Protein AF-A0A2G3AMR3-F1 (afdb_monomer)

Secondary structure (DSSP, 8-state):
-HHHHHHSPP-EEEE----TT-PPP-TTSS----EEEEBS---HHHHTT-HHHHHHHHHTT--HHHHHHHPBPHHHHHHHHHHTTSSS-TT--EEESSTHHHHHHHHHHHHTSPPPSSHHHHHHHHHHHH-S-EEEHHHHHTT-TTTTTTSTTT--

Mean predicted aligned error: 7.95 Å

Nearest PDB structures (foldseek):
  4gmj-assembly2_D  TM=9.313E-01  e=1.901E-11  Homo sapiens
  4gmj-assembly3_F  TM=9.344E-01  e=6.247E-11  Homo sapiens
  4b8c-assembly2_E  TM=9.037E-01  e=4.248E-10  Saccharomyces cerevisiae S288C
  3g10-assembly1_A  TM=8.639E-01  e=1.307E-09  Schizosaccharomyces pombe
  4b8a-assembly1_B  TM=8.667E-01  e=4.902E-09  Saccharomyces cerevisiae S288C

Structure (mmCIF, N/CA/C/O backbone):
data_AF-A0A2G3AMR3-F1
#
_entry.id   AF-A0A2G3AMR3-F1
#
loop_
_atom_site.group_PDB
_atom_site.id
_atom_site.type_symbol
_atom_site.label_atom_id
_atom_site.label_alt_id
_atom_site.label_comp_id
_atom_site.label_asym_id
_atom_site.label_entity_id
_atom_site.label_seq_id
_atom_site.pdbx_PDB_ins_code
_atom_site.Cartn_x
_atom_site.Cartn_y
_atom_site.Cartn_z
_atom_site.occupancy
_atom_site.B_iso_or_equiv
_atom_site.auth_seq_id
_atom_site.auth_comp_id
_atom_site.auth_asym_id
_atom_site.auth_atom_id
_atom_site.pdbx_PDB_model_num
ATOM 1 N N . MET A 1 1 ? 9.803 9.524 -8.839 1.00 87.69 1 MET A N 1
ATOM 2 C CA . MET A 1 1 ? 8.881 8.429 -8.476 1.00 87.69 1 MET A CA 1
ATOM 3 C C . MET A 1 1 ? 8.908 7.280 -9.485 1.00 87.69 1 MET A C 1
ATOM 5 O O . MET A 1 1 ? 9.629 6.339 -9.204 1.00 87.69 1 MET A O 1
ATOM 9 N N . ARG A 1 2 ? 8.245 7.345 -10.660 1.00 93.62 2 ARG A N 1
ATOM 10 C CA . ARG A 1 2 ? 8.098 6.201 -11.604 1.00 93.62 2 ARG A CA 1
ATOM 11 C C . ARG A 1 2 ? 9.363 5.361 -11.831 1.00 93.62 2 ARG A C 1
ATOM 13 O O . ARG A 1 2 ? 9.343 4.162 -11.604 1.00 93.62 2 ARG A O 1
ATOM 20 N N . ARG A 1 3 ? 10.463 5.996 -12.261 1.00 91.69 3 ARG A N 1
ATOM 21 C CA . ARG A 1 3 ? 11.738 5.302 -12.534 1.00 91.69 3 ARG A CA 1
ATOM 22 C C . ARG A 1 3 ? 12.255 4.552 -11.305 1.00 91.69 3 ARG A C 1
ATOM 24 O O . ARG A 1 3 ? 12.619 3.394 -11.423 1.00 91.69 3 ARG A O 1
ATOM 31 N N . ASN A 1 4 ? 12.227 5.203 -10.144 1.00 89.31 4 ASN A N 1
ATOM 32 C CA . ASN A 1 4 ? 12.695 4.625 -8.887 1.00 89.31 4 ASN A CA 1
ATOM 33 C C . ASN A 1 4 ? 11.802 3.458 -8.463 1.00 89.31 4 ASN A C 1
ATOM 35 O O . ASN A 1 4 ? 12.321 2.388 -8.195 1.00 89.31 4 ASN A O 1
ATOM 39 N N . VAL A 1 5 ? 10.476 3.629 -8.488 1.00 91.88 5 VAL A N 1
ATOM 40 C CA . VAL A 1 5 ? 9.532 2.557 -8.134 1.00 91.88 5 VAL A CA 1
ATOM 41 C C . VAL A 1 5 ? 9.676 1.357 -9.066 1.00 91.88 5 VAL A C 1
ATOM 43 O O . VAL A 1 5 ? 9.585 0.224 -8.613 1.00 91.88 5 VAL A O 1
ATOM 46 N N . ASN A 1 6 ? 9.927 1.560 -10.361 1.00 92.38 6 ASN A N 1
ATOM 47 C CA . ASN A 1 6 ? 10.141 0.445 -11.286 1.00 92.38 6 ASN A CA 1
ATOM 48 C C . ASN A 1 6 ? 11.486 -0.260 -11.037 1.00 92.38 6 ASN A C 1
ATOM 50 O O . ASN A 1 6 ? 11.518 -1.490 -11.057 1.00 92.38 6 ASN A O 1
ATOM 54 N N . ALA A 1 7 ? 12.551 0.496 -10.751 1.00 87.00 7 ALA A N 1
ATOM 55 C CA . ALA A 1 7 ? 13.904 -0.029 -10.562 1.00 87.00 7 ALA A CA 1
ATOM 56 C C . ALA A 1 7 ? 14.131 -0.697 -9.197 1.00 87.00 7 ALA A C 1
ATOM 58 O O . ALA A 1 7 ? 14.857 -1.681 -9.113 1.00 87.00 7 ALA A O 1
ATOM 59 N N . ILE A 1 8 ? 13.517 -0.168 -8.141 1.00 84.19 8 ILE A N 1
ATOM 60 C CA . ILE A 1 8 ? 13.744 -0.583 -6.756 1.00 84.19 8 ILE A CA 1
ATOM 61 C C . ILE A 1 8 ? 12.596 -1.500 -6.304 1.00 84.19 8 ILE A C 1
ATOM 63 O O . ILE A 1 8 ? 11.472 -1.432 -6.822 1.00 84.19 8 ILE A O 1
ATOM 67 N N . LYS A 1 9 ? 12.896 -2.430 -5.398 1.00 83.81 9 LYS A N 1
ATOM 68 C CA . LYS A 1 9 ? 11.925 -3.344 -4.783 1.00 83.81 9 LYS A CA 1
ATOM 69 C C . LYS A 1 9 ? 11.450 -2.765 -3.449 1.00 83.81 9 LYS A C 1
ATOM 71 O O . LYS A 1 9 ? 12.131 -1.931 -2.868 1.00 83.81 9 LYS A O 1
ATOM 76 N N . LEU A 1 10 ? 10.242 -3.135 -3.034 1.00 86.25 10 LEU A N 1
ATOM 77 C CA . LEU A 1 10 ? 9.701 -2.718 -1.744 1.00 86.25 10 LEU A CA 1
ATOM 78 C C . LEU A 1 10 ? 10.226 -3.673 -0.673 1.00 86.25 10 LEU A C 1
ATOM 80 O O . LEU A 1 10 ? 10.051 -4.878 -0.820 1.00 86.25 10 LEU A O 1
ATOM 84 N N . ASP A 1 11 ? 10.824 -3.135 0.384 1.00 83.00 11 ASP A N 1
ATOM 85 C CA . ASP A 1 11 ? 11.438 -3.950 1.440 1.00 83.00 11 ASP A CA 1
ATOM 86 C C . ASP A 1 11 ? 10.424 -4.270 2.540 1.00 83.00 11 ASP A C 1
ATOM 88 O O . ASP A 1 11 ? 10.267 -5.418 2.956 1.00 83.00 11 ASP A O 1
ATOM 92 N N . GLN A 1 12 ? 9.696 -3.243 2.982 1.00 87.88 12 GLN A N 1
ATOM 93 C CA . GLN A 1 12 ? 8.715 -3.336 4.052 1.00 87.88 12 GLN A CA 1
ATOM 94 C C . GLN A 1 12 ? 7.456 -2.527 3.741 1.00 87.88 12 GLN A C 1
ATOM 96 O O . GLN A 1 12 ? 7.504 -1.515 3.040 1.00 87.88 12 GLN A O 1
ATOM 101 N N . LEU A 1 13 ? 6.332 -2.958 4.308 1.00 92.44 13 LEU A N 1
ATOM 102 C CA . LEU A 1 13 ? 5.064 -2.235 4.293 1.00 92.44 13 LEU A CA 1
ATOM 103 C C . LEU A 1 13 ? 4.403 -2.314 5.668 1.00 92.44 13 LEU A C 1
ATOM 105 O O . LEU A 1 13 ? 4.080 -3.401 6.140 1.00 92.44 13 LEU A O 1
ATOM 109 N N . GLY A 1 14 ? 4.146 -1.160 6.279 1.00 94.88 14 GLY A N 1
ATOM 110 C CA . GLY A 1 14 ? 3.318 -1.054 7.477 1.00 94.88 14 GLY A CA 1
ATOM 111 C C . GLY A 1 14 ? 1.842 -0.876 7.122 1.00 94.88 14 GLY A C 1
ATOM 112 O O . GLY A 1 14 ? 1.510 -0.042 6.281 1.00 94.88 14 GLY A O 1
ATOM 113 N N . ILE A 1 15 ? 0.954 -1.626 7.775 1.00 95.62 15 ILE A N 1
ATOM 114 C CA . ILE A 1 15 ? -0.498 -1.428 7.710 1.00 95.62 15 ILE A CA 1
ATOM 115 C C . ILE A 1 15 ? -1.048 -1.370 9.131 1.00 95.62 15 ILE A C 1
ATOM 117 O O . ILE A 1 15 ? -0.899 -2.309 9.912 1.00 95.62 15 ILE A O 1
ATOM 121 N N . MET A 1 16 ? -1.746 -0.279 9.427 1.00 95.94 16 MET A N 1
ATOM 122 C CA . MET A 1 16 ? -2.524 -0.100 10.644 1.00 95.94 16 MET A CA 1
ATOM 123 C C . MET A 1 16 ? -4.001 -0.023 10.267 1.00 95.94 16 MET A C 1
ATOM 125 O O . MET A 1 16 ? -4.371 0.719 9.358 1.00 95.94 16 MET A O 1
ATOM 129 N N . LEU A 1 17 ? -4.834 -0.799 10.957 1.00 95.94 17 LEU A N 1
ATOM 130 C CA . LEU A 1 17 ? -6.284 -0.776 10.789 1.00 95.94 17 LEU A CA 1
ATOM 131 C C . LEU A 1 17 ? -6.907 -0.121 12.016 1.00 95.94 17 LEU A C 1
ATOM 133 O O . LEU A 1 17 ? -6.497 -0.418 13.134 1.00 95.94 17 LEU A O 1
ATOM 137 N N . THR A 1 18 ? -7.903 0.733 11.811 1.00 95.75 18 THR A N 1
ATOM 138 C CA . THR A 1 18 ? -8.689 1.322 12.897 1.00 95.75 18 THR A CA 1
ATOM 139 C C . THR A 1 18 ? -10.160 1.382 12.519 1.00 95.75 18 THR A C 1
ATOM 141 O O . THR A 1 18 ? -10.509 1.400 11.336 1.00 95.75 18 THR A O 1
ATOM 144 N N . ASP A 1 19 ? -11.029 1.483 13.520 1.00 94.56 19 ASP A N 1
ATOM 145 C CA . ASP A 1 19 ? -12.379 1.997 13.295 1.00 94.56 19 ASP A CA 1
ATOM 146 C C . ASP A 1 19 ? -12.366 3.526 13.057 1.00 94.56 19 ASP A C 1
ATOM 148 O O . ASP A 1 19 ? -11.320 4.184 13.078 1.00 94.56 19 ASP A O 1
ATOM 152 N N . ALA A 1 20 ? -13.547 4.111 12.836 1.00 93.31 20 ALA A N 1
ATOM 153 C CA . ALA A 1 20 ? -13.697 5.551 12.609 1.00 93.31 20 ALA A CA 1
ATOM 154 C C . ALA A 1 20 ? -13.361 6.424 13.837 1.00 93.31 20 ALA A C 1
ATOM 156 O O . ALA A 1 20 ? -13.195 7.634 13.691 1.00 93.31 20 ALA A O 1
ATOM 157 N N . SER A 1 21 ? -13.273 5.832 15.031 1.00 94.44 21 SER A N 1
ATOM 158 C CA . SER A 1 21 ? -12.882 6.517 16.270 1.00 94.44 21 SER A CA 1
ATOM 159 C C . SER A 1 21 ? -11.379 6.398 16.551 1.00 94.44 21 SER A C 1
ATOM 161 O O . SER A 1 21 ? -10.900 6.972 17.526 1.00 94.44 21 SER A O 1
ATOM 163 N N . GLY A 1 22 ? -10.633 5.674 15.708 1.00 92.88 22 GLY A N 1
ATOM 164 C CA . GLY A 1 22 ? -9.203 5.429 15.883 1.00 92.88 22 GLY A CA 1
ATOM 165 C C . GLY A 1 22 ? -8.880 4.242 16.794 1.00 92.88 22 GLY A C 1
ATOM 166 O O . GLY A 1 22 ? -7.722 4.085 17.180 1.00 92.88 22 GLY A O 1
ATOM 167 N N . ASN A 1 23 ? -9.860 3.401 17.139 1.00 94.06 23 ASN A N 1
ATOM 168 C CA . ASN A 1 23 ? -9.596 2.204 17.934 1.00 94.06 23 ASN A CA 1
ATOM 169 C C . ASN A 1 23 ? -8.922 1.139 17.064 1.00 94.06 23 ASN A C 1
ATOM 171 O O . ASN A 1 23 ? -9.396 0.833 15.967 1.00 94.06 23 ASN A O 1
ATOM 175 N N . LEU A 1 24 ? -7.823 0.574 17.564 1.00 95.31 24 LEU A N 1
ATOM 176 C CA . LEU A 1 24 ? -7.101 -0.522 16.921 1.00 95.31 24 LEU A CA 1
ATOM 177 C C . LEU A 1 24 ? -7.817 -1.861 17.153 1.00 95.31 24 LEU A C 1
ATOM 179 O O . LEU A 1 24 ? -8.454 -2.032 18.194 1.00 95.31 24 LEU A O 1
ATOM 183 N N . PRO A 1 25 ? -7.669 -2.840 16.243 1.00 93.56 25 PRO A N 1
ATOM 184 C CA . PRO A 1 25 ? -8.178 -4.185 16.465 1.00 93.56 25 PRO A CA 1
ATOM 185 C C . PRO A 1 25 ? -7.493 -4.806 17.683 1.00 93.56 25 PRO A C 1
ATOM 187 O O . PRO A 1 25 ? -6.263 -4.778 17.779 1.00 93.56 25 PRO A O 1
ATOM 190 N N . ASP A 1 26 ? -8.290 -5.377 18.583 1.00 91.31 26 ASP A N 1
ATOM 191 C CA . ASP A 1 26 ? -7.842 -6.051 19.806 1.00 91.31 26 ASP A CA 1
ATOM 192 C C . ASP A 1 26 ? -8.177 -7.554 19.841 1.00 91.31 26 ASP A C 1
ATOM 194 O O . ASP A 1 26 ? -7.622 -8.291 20.656 1.00 91.31 26 ASP A O 1
ATOM 198 N N . PHE A 1 27 ? -9.041 -8.018 18.929 1.00 88.88 27 PHE A N 1
ATOM 199 C CA . PHE A 1 27 ? -9.527 -9.400 18.830 1.00 88.88 27 PHE A CA 1
ATOM 200 C C . PHE A 1 27 ? -10.007 -9.958 20.182 1.00 88.88 27 PHE A C 1
ATOM 202 O O . PHE A 1 27 ? -9.679 -11.091 20.538 1.00 88.88 27 PHE A O 1
ATOM 209 N N . ASP A 1 28 ? -10.748 -9.138 20.939 1.00 88.31 28 ASP A N 1
ATOM 210 C CA . ASP A 1 28 ? -11.245 -9.439 22.293 1.00 88.31 28 ASP A CA 1
ATOM 211 C C . ASP A 1 28 ? -10.127 -9.699 23.331 1.00 88.31 28 ASP A C 1
ATOM 213 O O . ASP A 1 28 ? -10.335 -10.342 24.366 1.00 88.31 28 ASP A O 1
ATOM 217 N N . GLY A 1 29 ? -8.913 -9.217 23.051 1.00 88.31 29 GLY A N 1
ATOM 218 C CA . GLY A 1 29 ? -7.717 -9.396 23.866 1.00 88.31 29 GLY A CA 1
ATOM 219 C C . GLY A 1 29 ? -7.252 -8.134 24.598 1.00 88.31 29 GLY A C 1
ATOM 220 O O . GLY A 1 29 ? -7.898 -7.094 24.615 1.00 88.31 29 GLY A O 1
ATOM 221 N N . LEU A 1 30 ? -6.077 -8.236 25.226 1.00 88.69 30 LEU A N 1
ATOM 222 C CA . LEU A 1 30 ? -5.421 -7.127 25.943 1.00 88.69 30 LEU A CA 1
ATOM 223 C C . LEU A 1 30 ? -4.473 -6.303 25.060 1.00 88.69 30 LEU A C 1
ATOM 225 O O . LEU A 1 30 ? -3.872 -5.340 25.534 1.00 88.69 30 LEU A O 1
ATOM 229 N N . TYR A 1 31 ? -4.278 -6.720 23.812 1.00 91.31 31 TYR A N 1
ATOM 230 C CA . TYR A 1 31 ? -3.280 -6.157 22.914 1.00 91.31 31 TYR A CA 1
ATOM 231 C C . TYR A 1 31 ? -3.952 -5.610 21.672 1.00 91.31 31 TYR A C 1
ATOM 233 O O . TYR A 1 31 ? -4.873 -6.223 21.152 1.00 91.31 31 TYR A O 1
ATOM 241 N N . SER A 1 32 ? -3.436 -4.492 21.179 1.00 92.62 32 SER A N 1
ATOM 242 C CA . SER A 1 32 ? -3.813 -3.933 19.890 1.00 92.62 32 SER A CA 1
ATOM 243 C C . SER A 1 32 ? -2.791 -4.301 18.825 1.00 92.62 32 SER A C 1
ATOM 245 O O . SER A 1 32 ? -1.599 -4.426 19.122 1.00 92.62 32 SER A O 1
ATOM 247 N N . PHE A 1 33 ? -3.245 -4.440 17.582 1.00 92.00 33 PHE A N 1
ATOM 248 C CA . PHE A 1 33 ? -2.403 -4.947 16.502 1.00 92.00 33 PHE A CA 1
ATOM 249 C C . PHE A 1 33 ? -2.170 -3.923 15.391 1.00 92.00 33 PHE A C 1
ATOM 251 O O . PHE A 1 33 ? -3.066 -3.201 14.960 1.00 92.00 33 PHE A O 1
ATOM 258 N N . THR A 1 34 ? -0.931 -3.917 14.910 1.00 95.00 34 THR A N 1
ATOM 259 C CA . THR A 1 34 ? -0.497 -3.300 13.658 1.00 95.00 34 THR A CA 1
ATOM 260 C C . THR A 1 34 ? 0.386 -4.309 12.935 1.00 95.00 34 THR A C 1
ATOM 262 O O . THR A 1 34 ? 1.002 -5.166 13.579 1.00 95.00 34 THR A O 1
ATOM 265 N N . TRP A 1 35 ? 0.445 -4.233 11.612 1.00 94.69 35 TRP A N 1
ATOM 266 C CA . TRP A 1 35 ? 1.160 -5.206 10.794 1.00 94.69 35 TRP A CA 1
ATOM 267 C C . TRP A 1 35 ? 2.326 -4.558 10.071 1.00 94.69 35 TRP A C 1
ATOM 269 O O . TRP A 1 35 ? 2.204 -3.467 9.521 1.00 94.69 35 TRP A O 1
ATOM 279 N N . GLU A 1 36 ? 3.442 -5.275 10.030 1.00 93.44 36 GLU A N 1
ATOM 280 C CA . GLU A 1 36 ? 4.586 -4.957 9.188 1.00 93.44 36 GLU A CA 1
ATOM 281 C C . GLU A 1 36 ? 4.897 -6.171 8.311 1.00 93.44 36 GLU A C 1
ATOM 283 O O . GLU A 1 36 ? 5.251 -7.251 8.790 1.00 93.44 36 GLU A O 1
ATOM 288 N N . PHE A 1 37 ? 4.739 -5.991 7.007 1.00 92.12 37 PHE A N 1
ATOM 289 C CA . PHE A 1 37 ? 5.054 -6.987 5.997 1.00 92.12 37 PHE A CA 1
ATOM 290 C C . PHE A 1 37 ? 6.489 -6.766 5.539 1.00 92.12 37 PHE A C 1
ATOM 292 O O . PHE A 1 37 ? 6.844 -5.663 5.142 1.00 92.12 37 PHE A O 1
ATOM 299 N N . ASN A 1 38 ? 7.306 -7.814 5.599 1.00 90.44 38 ASN A N 1
ATOM 300 C CA . ASN A 1 38 ? 8.713 -7.801 5.211 1.00 90.44 38 ASN A CA 1
ATOM 301 C C . ASN A 1 38 ? 8.876 -8.676 3.964 1.00 90.44 38 ASN A C 1
ATOM 303 O O . ASN A 1 38 ? 8.578 -9.867 4.045 1.00 90.44 38 ASN A O 1
ATOM 307 N N . PHE A 1 39 ? 9.328 -8.136 2.833 1.00 89.00 39 PHE A N 1
ATOM 308 C CA . PHE A 1 39 ? 9.372 -8.853 1.551 1.00 89.00 39 PHE A CA 1
ATOM 309 C C . PHE A 1 39 ? 10.760 -9.431 1.259 1.00 89.00 39 PHE A C 1
ATOM 311 O O . PHE A 1 39 ? 11.768 -8.758 1.465 1.00 89.00 39 PHE A O 1
ATOM 318 N N . TYR A 1 40 ? 10.829 -10.674 0.762 1.00 82.75 40 TYR A N 1
ATOM 319 C CA . TYR A 1 40 ? 12.121 -11.305 0.432 1.00 82.75 40 TYR A CA 1
ATOM 320 C C . TYR A 1 40 ? 12.596 -11.026 -0.996 1.00 82.75 40 TYR A C 1
ATOM 322 O O . TYR A 1 40 ? 13.750 -11.310 -1.300 1.00 82.75 40 TYR A O 1
ATOM 330 N N . ASP A 1 41 ? 11.755 -10.445 -1.863 1.00 73.00 41 ASP A N 1
ATOM 331 C CA . ASP A 1 41 ? 12.083 -10.118 -3.266 1.00 73.00 41 ASP A CA 1
ATOM 332 C C . ASP A 1 41 ? 13.183 -9.045 -3.424 1.00 73.00 41 ASP A C 1
ATOM 334 O O . ASP A 1 41 ? 13.411 -8.504 -4.513 1.00 73.00 41 ASP A O 1
ATOM 338 N N . TYR A 1 42 ? 13.849 -8.720 -2.320 1.00 65.06 42 TYR A N 1
ATOM 339 C CA . TYR A 1 42 ? 15.018 -7.879 -2.221 1.00 65.06 42 TYR A CA 1
ATOM 340 C C . TYR A 1 42 ? 16.257 -8.590 -2.772 1.00 65.06 42 TYR A C 1
ATOM 342 O O . TYR A 1 42 ? 16.670 -9.647 -2.295 1.00 65.06 42 TYR A O 1
ATOM 350 N N . ASP A 1 43 ? 16.900 -7.973 -3.761 1.00 58.56 43 ASP A N 1
ATOM 351 C CA . ASP A 1 43 ? 18.159 -8.470 -4.303 1.00 58.56 43 ASP A CA 1
ATOM 352 C C . ASP A 1 43 ? 19.342 -7.925 -3.484 1.00 58.56 43 ASP A C 1
ATOM 354 O O . ASP A 1 43 ? 19.813 -6.800 -3.686 1.00 58.56 43 ASP A O 1
ATOM 358 N N . VAL A 1 44 ? 19.841 -8.749 -2.557 1.00 53.12 44 VAL A N 1
ATOM 359 C CA . VAL A 1 44 ? 21.039 -8.460 -1.745 1.00 53.12 44 VAL A CA 1
ATOM 360 C C . VAL A 1 44 ? 22.264 -8.176 -2.627 1.00 53.12 44 VAL A C 1
ATOM 362 O O . VAL A 1 44 ? 23.140 -7.399 -2.241 1.00 53.12 44 VAL A O 1
ATOM 365 N N . VAL A 1 45 ? 22.331 -8.755 -3.833 1.00 51.28 45 VAL A N 1
ATOM 366 C CA . VAL A 1 45 ? 23.451 -8.552 -4.763 1.00 51.28 45 VAL A CA 1
ATOM 367 C C . VAL A 1 45 ? 23.395 -7.154 -5.384 1.00 51.28 45 VAL A C 1
ATOM 369 O O . VAL A 1 45 ? 24.439 -6.520 -5.539 1.00 51.28 45 VAL A O 1
ATOM 372 N N . TYR A 1 46 ? 22.199 -6.629 -5.663 1.00 52.97 46 TYR A N 1
ATOM 373 C CA . TYR A 1 46 ? 22.015 -5.278 -6.209 1.00 52.97 46 TYR A CA 1
ATOM 374 C C . TYR A 1 46 ? 22.338 -4.173 -5.186 1.00 52.97 46 TYR A C 1
ATOM 376 O O . TYR A 1 46 ? 22.884 -3.129 -5.545 1.00 52.97 46 TYR A O 1
ATOM 384 N N . TYR A 1 47 ? 22.060 -4.405 -3.900 1.00 52.31 47 TYR A N 1
ATOM 385 C CA . TYR A 1 47 ? 22.253 -3.409 -2.835 1.00 52.31 47 TYR A CA 1
ATOM 386 C C . TYR A 1 47 ? 23.599 -3.455 -2.109 1.00 52.31 47 TYR A C 1
ATOM 388 O O . TYR A 1 47 ? 23.916 -2.524 -1.364 1.00 52.31 47 TYR A O 1
ATOM 396 N N . ASN A 1 48 ? 24.457 -4.436 -2.405 1.00 49.12 48 ASN A N 1
ATOM 397 C CA . ASN A 1 48 ? 25.860 -4.437 -1.962 1.00 49.12 48 ASN A CA 1
ATOM 398 C C . ASN A 1 48 ? 26.635 -3.161 -2.386 1.00 49.12 48 ASN A C 1
ATOM 400 O O . ASN A 1 48 ? 27.762 -2.931 -1.948 1.00 49.12 48 ASN A O 1
ATOM 404 N N . HIS A 1 49 ? 26.030 -2.313 -3.226 1.00 49.81 49 HIS A N 1
ATOM 405 C CA . HIS A 1 49 ? 26.573 -1.058 -3.728 1.00 49.81 49 HIS A CA 1
ATOM 406 C C . HIS A 1 49 ? 26.264 0.195 -2.879 1.00 49.81 49 HIS A C 1
ATOM 408 O O . HIS A 1 49 ? 26.834 1.247 -3.168 1.00 49.81 49 HIS A O 1
ATOM 414 N N . THR A 1 50 ? 25.463 0.119 -1.805 1.00 54.16 50 THR A N 1
ATOM 415 C CA . THR A 1 50 ? 25.284 1.239 -0.852 1.00 54.16 50 THR A CA 1
ATOM 416 C C . THR A 1 50 ? 25.435 0.787 0.602 1.00 54.16 50 THR A C 1
ATOM 418 O O . THR A 1 50 ? 24.474 0.647 1.355 1.00 54.16 50 THR A O 1
ATOM 421 N N . LEU A 1 51 ? 26.688 0.604 1.029 1.00 54.69 51 LEU A N 1
ATOM 422 C CA . LEU A 1 51 ? 27.064 0.256 2.410 1.00 54.69 51 LEU A CA 1
ATOM 423 C C . LEU A 1 51 ? 26.436 1.178 3.479 1.00 54.69 51 LEU A C 1
ATOM 425 O O . LEU A 1 51 ? 26.165 0.728 4.589 1.00 54.69 51 LEU A O 1
ATOM 429 N N . SER A 1 52 ? 26.158 2.447 3.153 1.00 58.06 52 SER A N 1
ATOM 430 C CA . SER A 1 52 ? 25.548 3.415 4.077 1.00 58.06 52 SER A CA 1
ATOM 431 C C . SER A 1 52 ? 24.065 3.157 4.362 1.00 58.06 52 SER A C 1
ATOM 433 O O . SER A 1 52 ? 23.635 3.328 5.500 1.00 58.06 52 SER A O 1
ATOM 435 N N . SER A 1 53 ? 23.279 2.710 3.375 1.00 58.19 53 SER A N 1
ATOM 436 C CA . SER A 1 53 ? 21.866 2.369 3.595 1.00 58.19 53 SER A CA 1
ATOM 437 C C . SER A 1 53 ? 21.717 1.061 4.370 1.00 58.19 53 SER A C 1
ATOM 439 O O . SER A 1 53 ? 20.839 0.956 5.214 1.00 58.19 53 SER A O 1
ATOM 441 N N . ILE A 1 54 ? 22.607 0.086 4.147 1.00 63.25 54 ILE A N 1
ATOM 442 C CA . ILE A 1 54 ? 22.590 -1.196 4.874 1.00 63.25 54 ILE A CA 1
ATOM 443 C C . ILE A 1 54 ? 22.905 -0.986 6.362 1.00 63.25 54 ILE A C 1
ATOM 445 O O . ILE A 1 54 ? 22.231 -1.565 7.212 1.00 63.25 54 ILE A O 1
ATOM 449 N N . GLY A 1 55 ? 23.892 -0.135 6.676 1.00 63.88 55 GLY A N 1
ATOM 450 C CA . GLY A 1 55 ? 24.244 0.200 8.058 1.00 63.88 55 GLY A CA 1
ATOM 451 C C . GLY A 1 55 ? 23.082 0.840 8.818 1.00 63.88 55 GLY A C 1
ATOM 452 O O . GLY A 1 55 ? 22.707 0.349 9.879 1.00 63.88 55 GLY A O 1
ATOM 453 N N . LEU A 1 56 ? 22.449 1.859 8.224 1.00 64.56 56 LEU A N 1
ATOM 454 C CA . LEU A 1 56 ? 21.296 2.535 8.823 1.00 64.56 56 LEU A CA 1
ATOM 455 C C . LEU A 1 56 ? 20.128 1.567 9.063 1.00 64.56 56 LEU A C 1
ATOM 457 O O . LEU A 1 56 ? 19.542 1.565 10.138 1.00 64.56 56 LEU A O 1
ATOM 461 N N . LEU A 1 57 ? 19.798 0.718 8.088 1.00 66.25 57 LEU A N 1
ATOM 462 C CA . LEU A 1 57 ? 18.684 -0.226 8.210 1.00 66.25 57 LEU A CA 1
ATOM 463 C C . LEU A 1 57 ? 18.958 -1.284 9.292 1.00 66.25 57 LEU A C 1
ATOM 465 O O . LEU A 1 57 ? 18.080 -1.577 10.102 1.00 66.25 57 LEU A O 1
ATOM 469 N N . HIS A 1 58 ? 20.189 -1.797 9.376 1.00 65.75 58 HIS A N 1
ATOM 470 C CA . HIS A 1 58 ? 20.572 -2.731 10.436 1.00 65.75 58 HIS A CA 1
ATOM 471 C C . HIS A 1 58 ? 20.473 -2.094 11.834 1.00 65.75 58 HIS A C 1
ATOM 473 O O . HIS A 1 58 ? 19.996 -2.737 12.769 1.00 65.75 58 HIS A O 1
ATOM 479 N N . GLU A 1 59 ? 20.877 -0.828 11.986 1.00 68.44 59 GLU A N 1
ATOM 480 C CA . GLU A 1 59 ? 20.728 -0.076 13.244 1.00 68.44 59 GLU A CA 1
ATOM 481 C C . GLU A 1 59 ? 19.259 0.134 13.645 1.00 68.44 59 GLU A C 1
ATOM 483 O O . GLU A 1 59 ? 18.953 0.180 14.834 1.00 68.44 59 GLU A O 1
ATOM 488 N N . HIS A 1 60 ? 18.342 0.172 12.674 1.00 66.94 60 HIS A N 1
ATOM 489 C CA . HIS A 1 60 ? 16.897 0.283 12.900 1.00 66.94 60 HIS A CA 1
ATOM 490 C C . HIS A 1 60 ? 16.182 -1.079 13.013 1.00 66.94 60 HIS A C 1
ATOM 492 O O . HIS A 1 60 ? 14.956 -1.138 12.979 1.00 66.94 60 HIS A O 1
ATOM 498 N N . GLY A 1 61 ? 16.925 -2.180 13.186 1.00 66.75 61 GLY A N 1
ATOM 499 C CA . GLY A 1 61 ? 16.355 -3.498 13.499 1.00 66.75 61 GLY A CA 1
ATOM 500 C C . GLY A 1 61 ? 15.992 -4.370 12.291 1.00 66.75 61 GLY A C 1
ATOM 501 O O . GLY A 1 61 ? 15.417 -5.447 12.469 1.00 66.75 61 GLY A O 1
ATOM 502 N N . LEU A 1 62 ? 16.359 -3.970 11.068 1.00 68.62 62 LEU A N 1
ATOM 503 C CA . LEU A 1 62 ? 16.189 -4.808 9.878 1.00 68.62 62 LEU A CA 1
ATOM 504 C C . LEU A 1 62 ? 17.226 -5.937 9.849 1.00 68.62 62 LEU A C 1
ATOM 506 O O . LEU A 1 62 ? 18.395 -5.764 9.495 1.00 68.62 62 LEU A O 1
ATOM 510 N N . HIS A 1 63 ? 16.778 -7.144 10.188 1.00 73.00 63 HIS A N 1
ATOM 511 C CA . HIS A 1 63 ? 17.591 -8.354 10.103 1.00 73.00 63 HIS A CA 1
ATOM 512 C C . HIS A 1 63 ? 17.508 -8.976 8.703 1.00 73.00 63 HIS A C 1
ATOM 514 O O . HIS A 1 63 ? 16.750 -9.918 8.470 1.00 73.00 63 HIS A O 1
ATOM 520 N N . PHE A 1 64 ? 18.332 -8.487 7.772 1.00 69.88 64 PHE A N 1
ATOM 521 C CA . PHE A 1 64 ? 18.346 -8.914 6.363 1.00 69.88 64 PHE A CA 1
ATOM 522 C C . PHE A 1 64 ? 18.380 -10.431 6.152 1.00 69.88 64 PHE A C 1
ATOM 524 O O . PHE A 1 64 ? 17.643 -10.955 5.321 1.00 69.88 64 PHE A O 1
ATOM 531 N N . GLN A 1 65 ? 19.183 -11.160 6.933 1.00 71.12 65 GLN A N 1
ATOM 532 C CA . GLN A 1 65 ? 19.247 -12.625 6.846 1.00 71.12 65 GLN A CA 1
ATOM 533 C C . GLN A 1 65 ? 17.893 -13.279 7.149 1.00 71.12 65 GLN A C 1
ATOM 535 O O . GLN A 1 65 ? 17.507 -14.246 6.495 1.00 71.12 65 GLN A O 1
ATOM 540 N N . ARG A 1 66 ? 17.146 -12.731 8.114 1.00 76.50 66 ARG A N 1
ATOM 541 C CA . ARG A 1 66 ? 15.816 -13.224 8.478 1.00 76.50 66 ARG A CA 1
ATOM 542 C C . ARG A 1 66 ? 14.795 -12.926 7.386 1.00 76.50 66 ARG A C 1
ATOM 544 O O . ARG A 1 66 ? 13.955 -13.784 7.142 1.00 76.50 66 ARG A O 1
ATOM 551 N N . ILE A 1 67 ? 14.885 -11.765 6.737 1.00 77.50 67 ILE A N 1
ATOM 552 C CA . ILE A 1 67 ? 14.008 -11.375 5.621 1.00 77.50 67 ILE A CA 1
ATOM 553 C C . ILE A 1 67 ? 14.286 -12.230 4.389 1.00 77.50 67 ILE A C 1
ATOM 555 O O . ILE A 1 67 ? 13.355 -12.731 3.779 1.00 77.50 67 ILE A O 1
ATOM 559 N N . CYS A 1 68 ? 15.551 -12.488 4.062 1.00 75.38 68 CYS A N 1
ATOM 560 C CA . CYS A 1 68 ? 15.885 -13.374 2.947 1.00 75.38 68 CYS A CA 1
ATOM 561 C C . CYS A 1 68 ? 15.366 -14.802 3.177 1.00 75.38 68 CYS A C 1
ATOM 563 O O . CYS A 1 68 ? 14.974 -15.475 2.232 1.00 75.38 68 CYS A O 1
ATOM 565 N N . ALA A 1 69 ? 15.368 -15.271 4.430 1.00 79.12 69 ALA A N 1
ATOM 566 C CA . ALA A 1 69 ? 14.926 -16.621 4.772 1.00 79.12 69 ALA A CA 1
ATOM 567 C C . ALA A 1 69 ? 13.404 -16.755 4.973 1.00 79.12 69 ALA A C 1
ATOM 569 O O . ALA A 1 69 ? 12.858 -17.819 4.705 1.00 79.12 69 ALA A O 1
ATOM 570 N N . ASN A 1 70 ? 12.733 -15.718 5.488 1.00 83.56 70 ASN A N 1
ATOM 571 C CA . ASN A 1 70 ? 11.338 -15.790 5.954 1.00 83.56 70 ASN A CA 1
ATOM 572 C C . ASN A 1 70 ? 10.458 -14.640 5.451 1.00 83.56 70 ASN A C 1
ATOM 574 O O . ASN A 1 70 ? 9.350 -14.456 5.957 1.00 83.56 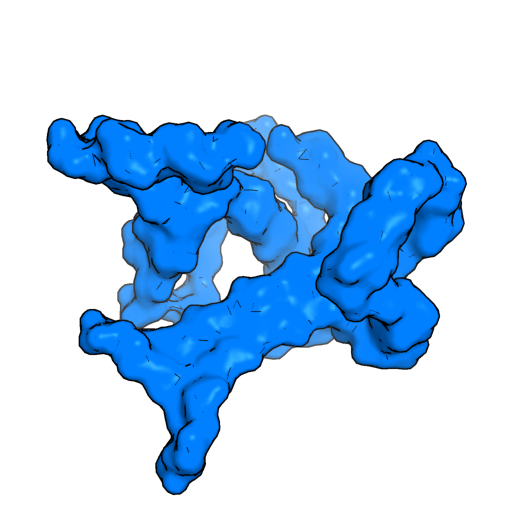70 ASN A O 1
ATOM 578 N N . GLY A 1 71 ? 10.966 -13.809 4.546 1.00 87.00 71 GLY A N 1
ATOM 579 C CA . GLY A 1 71 ? 10.201 -12.708 3.990 1.00 87.00 71 GLY A CA 1
ATOM 580 C C . GLY A 1 71 ? 9.037 -13.217 3.151 1.00 87.00 71 GLY A C 1
ATOM 581 O O . GLY A 1 71 ? 8.899 -14.405 2.857 1.00 87.00 71 GLY A O 1
ATOM 582 N N . ILE A 1 72 ? 8.186 -12.283 2.767 1.00 92.25 72 ILE A N 1
ATOM 583 C CA . ILE A 1 72 ? 6.943 -12.531 2.056 1.00 92.25 72 ILE A CA 1
ATOM 584 C C . ILE A 1 72 ? 7.188 -12.389 0.556 1.00 92.25 72 ILE A C 1
ATOM 586 O O . ILE A 1 72 ? 7.887 -11.473 0.119 1.00 92.25 72 ILE A O 1
ATOM 590 N N . ASP A 1 73 ? 6.606 -13.303 -0.216 1.00 91.25 73 ASP A N 1
ATOM 591 C CA . ASP A 1 73 ? 6.556 -13.201 -1.670 1.00 91.25 73 ASP A CA 1
ATOM 592 C C . ASP A 1 73 ? 5.606 -12.067 -2.057 1.00 91.25 73 ASP A C 1
ATOM 594 O O . ASP A 1 73 ? 4.438 -12.053 -1.654 1.00 91.25 73 ASP A O 1
ATOM 598 N N . THR A 1 74 ? 6.091 -11.105 -2.834 1.00 91.94 74 THR A N 1
ATOM 599 C CA . THR A 1 74 ? 5.306 -9.916 -3.180 1.00 91.94 74 THR A CA 1
ATOM 600 C C . THR A 1 74 ? 4.076 -10.270 -4.015 1.00 91.94 74 THR A C 1
ATOM 602 O O . THR A 1 74 ? 3.038 -9.616 -3.889 1.00 91.94 74 THR A O 1
ATOM 605 N N . PHE A 1 75 ? 4.160 -11.306 -4.854 1.00 91.50 75 PHE A N 1
ATOM 606 C CA . PHE A 1 75 ? 3.028 -11.755 -5.659 1.00 91.50 75 PHE A CA 1
ATOM 607 C C . PHE A 1 75 ? 1.965 -12.422 -4.779 1.00 91.50 75 PHE A C 1
ATOM 609 O O . PHE A 1 75 ? 0.792 -12.060 -4.862 1.00 91.50 75 PHE A O 1
ATOM 616 N N . HIS A 1 76 ? 2.369 -13.297 -3.857 1.00 94.38 76 HIS A N 1
ATOM 617 C CA . HIS A 1 76 ? 1.456 -13.896 -2.886 1.00 94.38 76 HIS A CA 1
ATOM 618 C C . HIS A 1 76 ? 0.783 -12.844 -1.992 1.00 94.38 76 HIS A C 1
ATOM 620 O O . HIS A 1 76 ? -0.424 -12.902 -1.747 1.00 94.38 76 HIS A O 1
ATOM 626 N N . PHE A 1 77 ? 1.537 -11.835 -1.546 1.00 95.62 77 PHE A N 1
ATOM 627 C CA . PHE A 1 77 ? 0.968 -10.700 -0.822 1.00 95.62 77 PHE A CA 1
ATOM 628 C C . PHE A 1 77 ? -0.087 -9.964 -1.656 1.00 95.62 77 PHE A C 1
ATOM 630 O O . PHE A 1 77 ? -1.157 -9.649 -1.136 1.00 95.62 77 PHE A O 1
ATOM 637 N N . ALA A 1 78 ? 0.180 -9.717 -2.944 1.00 95.88 78 ALA A N 1
ATOM 638 C CA . ALA A 1 78 ? -0.769 -9.054 -3.835 1.00 95.88 78 ALA A CA 1
ATOM 639 C C . ALA A 1 78 ? -2.087 -9.836 -3.958 1.00 95.88 78 ALA A C 1
ATOM 641 O O . ALA A 1 78 ? -3.160 -9.234 -3.892 1.00 95.88 78 ALA A O 1
ATOM 642 N N . GLU A 1 79 ? -2.023 -11.165 -4.084 1.00 96.00 79 GLU A N 1
ATOM 643 C CA . GLU A 1 79 ? -3.211 -12.029 -4.128 1.00 96.00 79 GLU A CA 1
ATOM 644 C C . GLU A 1 79 ? -4.045 -11.918 -2.844 1.00 96.00 79 GLU A C 1
ATOM 646 O O . GLU A 1 79 ? -5.260 -11.709 -2.904 1.00 96.00 79 GLU A O 1
ATOM 651 N N . LEU A 1 80 ? -3.396 -11.997 -1.678 1.00 97.44 80 LEU A N 1
ATOM 652 C CA . LEU A 1 80 ? -4.074 -11.863 -0.387 1.00 97.44 80 LEU A CA 1
ATOM 653 C C . LEU A 1 80 ? -4.653 -10.460 -0.187 1.00 97.44 80 LEU A C 1
ATOM 655 O O . LEU A 1 80 ? -5.781 -10.323 0.286 1.00 97.44 80 LEU A O 1
ATOM 659 N N . MET A 1 81 ? -3.929 -9.414 -0.590 1.00 96.19 81 MET A N 1
ATOM 660 C CA . MET A 1 81 ? -4.413 -8.037 -0.511 1.00 96.19 81 MET A CA 1
ATOM 661 C C . MET A 1 81 ? -5.656 -7.839 -1.387 1.00 96.19 81 MET A C 1
ATOM 663 O O . MET A 1 81 ? -6.632 -7.255 -0.917 1.00 96.19 81 MET A O 1
ATOM 667 N N . MET A 1 82 ? -5.676 -8.397 -2.601 1.00 95.44 82 MET A N 1
ATOM 668 C CA . MET A 1 82 ? -6.852 -8.389 -3.485 1.00 95.44 82 MET A CA 1
ATOM 669 C C . MET A 1 82 ? -8.060 -9.113 -2.879 1.00 95.44 82 MET A C 1
ATOM 671 O O . MET A 1 82 ? -9.191 -8.675 -3.080 1.00 95.44 82 MET A O 1
ATOM 675 N N . ALA A 1 83 ? -7.841 -10.183 -2.113 1.00 96.19 83 ALA A N 1
ATOM 676 C CA . ALA A 1 83 ? -8.908 -10.935 -1.448 1.00 96.19 83 ALA A CA 1
ATOM 677 C C . ALA A 1 83 ? -9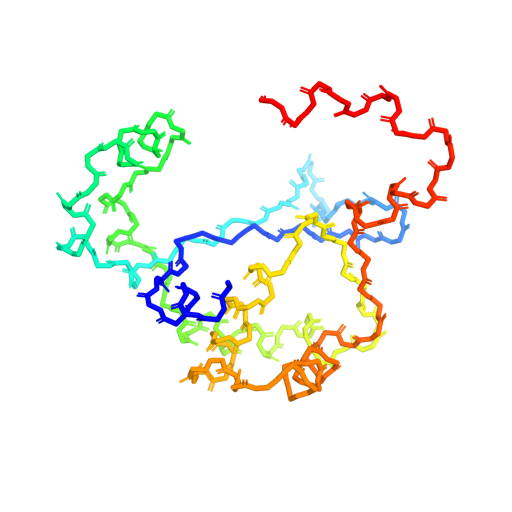.333 -10.355 -0.083 1.00 96.19 83 ALA A C 1
ATOM 679 O O . ALA A 1 83 ? -10.383 -10.725 0.438 1.00 96.19 83 ALA A O 1
ATOM 680 N N . SER A 1 84 ? -8.537 -9.457 0.504 1.00 95.56 84 SER A N 1
ATOM 681 C CA . SER A 1 84 ? -8.721 -8.976 1.883 1.00 95.56 84 SER A CA 1
ATOM 682 C C . SER A 1 84 ? -9.930 -8.059 2.095 1.00 95.56 84 SER A C 1
ATOM 684 O O . SER A 1 84 ? -10.350 -7.850 3.230 1.00 95.56 84 SER A O 1
ATOM 686 N N . GLY A 1 85 ? -10.456 -7.463 1.022 1.00 95.50 85 GLY A N 1
ATOM 687 C CA . GLY A 1 85 ? -11.456 -6.398 1.104 1.00 95.50 85 GLY A CA 1
ATOM 688 C C . GLY A 1 85 ? -10.897 -5.037 1.534 1.00 95.50 85 GLY A C 1
ATOM 689 O O . GLY A 1 85 ? -11.683 -4.106 1.699 1.00 95.50 85 GLY A O 1
ATOM 690 N N . LEU A 1 86 ? -9.574 -4.891 1.701 1.00 95.38 86 LEU A N 1
ATOM 691 C CA . LEU A 1 86 ? -8.948 -3.588 1.940 1.00 95.38 86 LEU A CA 1
ATOM 692 C C . LEU A 1 86 ? -9.026 -2.721 0.677 1.00 95.38 86 LEU A C 1
ATOM 694 O O . LEU A 1 86 ? -9.494 -1.587 0.726 1.00 95.38 86 LEU A O 1
ATOM 698 N N . ILE A 1 87 ? -8.628 -3.271 -0.469 1.00 96.12 87 ILE A N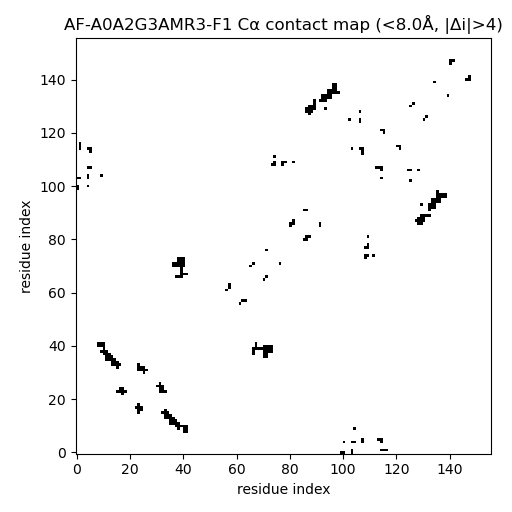 1
ATOM 699 C CA . ILE A 1 87 ? -8.649 -2.588 -1.769 1.00 96.12 87 ILE A CA 1
ATOM 700 C C . ILE A 1 87 ? -9.923 -2.896 -2.554 1.00 96.12 87 ILE A C 1
ATOM 702 O O . ILE A 1 87 ? -10.628 -3.864 -2.275 1.00 96.12 87 ILE A O 1
ATOM 706 N N . CYS A 1 88 ? -10.215 -2.058 -3.549 1.00 95.62 88 CYS A N 1
ATOM 707 C CA . CYS A 1 88 ? -11.435 -2.106 -4.357 1.00 95.62 88 CYS A CA 1
ATOM 708 C C . CYS A 1 88 ? -12.716 -2.048 -3.502 1.00 95.62 88 CYS A C 1
ATOM 710 O O . CYS A 1 88 ? -13.754 -2.585 -3.888 1.00 95.62 88 CYS A O 1
ATOM 712 N N . ASN A 1 89 ? -12.640 -1.398 -2.338 1.00 95.94 89 ASN A N 1
ATOM 713 C CA . ASN A 1 89 ? -13.719 -1.305 -1.367 1.00 95.94 89 ASN A CA 1
ATOM 714 C C . ASN A 1 89 ? -13.967 0.160 -0.984 1.00 95.94 89 ASN A C 1
ATOM 716 O O . ASN A 1 89 ? -13.122 0.806 -0.369 1.00 95.94 89 ASN A O 1
ATOM 720 N N . ASN A 1 90 ? -15.149 0.677 -1.327 1.00 93.62 90 ASN A N 1
ATOM 721 C CA . ASN A 1 90 ? -15.524 2.072 -1.076 1.00 93.62 90 ASN A CA 1
ATOM 722 C C . ASN A 1 90 ? -15.840 2.369 0.399 1.00 93.62 90 ASN A C 1
ATOM 724 O O . ASN A 1 90 ? -15.985 3.541 0.766 1.00 93.62 90 ASN A O 1
ATOM 728 N N . ASP A 1 91 ? -15.954 1.344 1.242 1.00 95.06 91 ASP A N 1
ATOM 729 C CA . ASP A 1 91 ? -16.173 1.507 2.680 1.00 95.06 91 ASP A CA 1
ATOM 730 C C . ASP A 1 91 ? -14.861 1.752 3.438 1.00 95.06 91 ASP A C 1
ATOM 732 O O . ASP A 1 91 ? -14.880 2.298 4.541 1.00 95.06 91 ASP A O 1
ATOM 736 N N . VAL A 1 92 ? -13.716 1.446 2.820 1.00 96.75 92 VAL A N 1
ATOM 737 C CA . VAL A 1 92 ? -12.385 1.674 3.392 1.00 96.75 92 VAL A CA 1
ATOM 738 C C . VAL A 1 92 ? -11.932 3.111 3.132 1.00 96.75 92 VAL A C 1
ATOM 740 O O . VAL A 1 92 ? -12.192 3.692 2.078 1.00 96.75 92 VAL A O 1
ATOM 743 N N . SER A 1 93 ? -11.252 3.694 4.118 1.00 97.12 93 SER A N 1
ATOM 744 C CA . SER A 1 93 ? -10.574 4.987 3.998 1.00 97.12 93 SER A CA 1
ATOM 745 C C . SER A 1 93 ? -9.089 4.806 4.277 1.00 97.12 93 SER A C 1
ATOM 747 O O . SER A 1 93 ? -8.717 4.079 5.195 1.00 97.12 93 SER A O 1
ATOM 749 N N . TYR A 1 94 ? -8.249 5.480 3.501 1.00 97.31 94 TYR A N 1
ATOM 750 C CA . TYR A 1 94 ? -6.798 5.396 3.602 1.00 97.31 94 TYR A CA 1
ATOM 751 C C . TYR A 1 94 ? -6.241 6.686 4.177 1.00 97.31 94 TYR A C 1
ATOM 753 O O . TYR A 1 94 ? -6.453 7.759 3.614 1.00 97.31 94 TYR A O 1
ATOM 761 N N . ILE A 1 95 ? -5.496 6.571 5.270 1.00 96.19 95 ILE A N 1
ATOM 762 C CA . ILE A 1 95 ? -4.746 7.674 5.866 1.00 96.19 95 ILE A CA 1
ATOM 763 C C . ILE A 1 95 ? -3.271 7.393 5.629 1.00 96.19 95 ILE A C 1
ATOM 765 O O . ILE A 1 95 ? -2.787 6.300 5.919 1.00 96.19 95 ILE A O 1
ATOM 769 N N . THR A 1 96 ? -2.562 8.367 5.075 1.00 95.56 96 THR A N 1
ATOM 770 C CA . THR A 1 96 ? -1.163 8.205 4.684 1.00 95.56 96 THR A CA 1
ATOM 771 C C . THR A 1 96 ? -0.353 9.469 4.962 1.00 95.56 96 THR A C 1
ATOM 773 O O . THR A 1 96 ? -0.906 10.527 5.268 1.00 95.56 96 THR A O 1
ATOM 776 N N . PHE A 1 97 ? 0.974 9.391 4.849 1.00 92.69 97 PHE A N 1
ATOM 777 C CA . PHE A 1 97 ? 1.852 10.547 5.014 1.00 92.69 97 PHE A CA 1
ATOM 778 C C . PHE A 1 97 ? 2.902 10.577 3.903 1.00 92.69 97 PHE A C 1
ATOM 780 O O . PHE A 1 97 ? 3.793 9.738 3.863 1.00 92.69 97 PHE A O 1
ATOM 787 N N . HIS A 1 98 ? 2.818 11.562 3.004 1.00 90.25 98 HIS A N 1
ATOM 788 C CA . HIS A 1 98 ? 3.729 11.694 1.859 1.00 90.25 98 HIS A CA 1
ATOM 789 C C . HIS A 1 98 ? 3.732 10.491 0.894 1.00 90.25 98 HIS A C 1
ATOM 791 O O . HIS A 1 98 ? 4.756 10.075 0.349 1.00 90.25 98 HIS A O 1
ATOM 797 N N . SER A 1 99 ? 2.538 9.996 0.607 1.00 90.88 99 SER A N 1
ATOM 798 C CA . SER A 1 99 ? 2.257 8.643 0.119 1.00 90.88 99 SER A CA 1
ATOM 799 C C . SER A 1 99 ? 2.495 8.352 -1.355 1.00 90.88 99 SER A C 1
ATOM 801 O O . SER A 1 99 ? 2.141 7.284 -1.858 1.00 90.88 99 SER A O 1
ATOM 803 N N . GLY A 1 100 ? 3.098 9.289 -2.088 1.00 92.62 100 GLY A N 1
ATOM 804 C CA . GLY A 1 100 ? 3.302 9.126 -3.525 1.00 92.62 100 GLY A CA 1
ATOM 805 C C . GLY A 1 100 ? 4.096 7.858 -3.860 1.00 92.62 100 GLY A C 1
ATOM 806 O O . GLY A 1 100 ? 3.744 7.138 -4.793 1.00 92.62 100 GLY A O 1
ATOM 807 N N . TYR A 1 101 ? 5.163 7.578 -3.108 1.00 93.69 101 TYR A N 1
ATOM 808 C CA . TYR A 1 101 ? 5.954 6.363 -3.309 1.00 93.69 101 TYR A CA 1
ATOM 809 C C . TYR A 1 101 ? 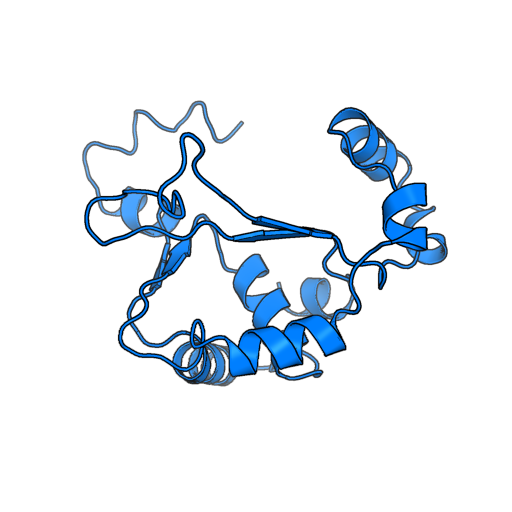5.222 5.109 -2.833 1.00 93.69 101 TYR A C 1
ATOM 811 O O . TYR A 1 101 ? 5.227 4.126 -3.570 1.00 93.69 101 TYR A O 1
ATOM 819 N N . ASP A 1 102 ? 4.553 5.167 -1.681 1.00 93.69 102 ASP A N 1
ATOM 820 C CA . ASP A 1 102 ? 3.832 4.034 -1.085 1.00 93.69 102 ASP A CA 1
ATOM 821 C C . ASP A 1 102 ? 2.797 3.472 -2.060 1.00 93.69 102 ASP A C 1
ATOM 823 O O . ASP A 1 102 ? 2.841 2.299 -2.438 1.00 93.69 102 ASP A O 1
ATOM 827 N N . PHE A 1 103 ? 1.932 4.341 -2.584 1.00 96.31 103 PHE A N 1
ATOM 828 C CA . PHE A 1 103 ? 0.945 3.947 -3.582 1.00 96.31 103 PHE A CA 1
ATOM 829 C C . PHE A 1 103 ? 1.570 3.534 -4.914 1.00 96.31 103 PHE A C 1
ATOM 831 O O . PHE A 1 103 ? 1.050 2.652 -5.598 1.00 96.31 103 PHE A O 1
ATOM 838 N N . GLY A 1 104 ? 2.700 4.138 -5.287 1.00 96.88 104 GLY A N 1
ATOM 839 C CA . GLY A 1 104 ? 3.475 3.701 -6.441 1.00 96.88 104 GLY A CA 1
ATOM 840 C C . GLY A 1 104 ? 3.898 2.237 -6.318 1.00 96.88 104 GLY A C 1
ATOM 841 O O . GLY A 1 104 ? 3.687 1.453 -7.246 1.00 96.88 104 GLY A O 1
ATOM 842 N N . TYR A 1 105 ? 4.468 1.854 -5.177 1.00 95.94 105 TYR A N 1
ATOM 843 C CA . TYR A 1 105 ? 4.860 0.471 -4.931 1.00 95.94 105 TYR A CA 1
ATOM 844 C C . TYR A 1 105 ? 3.650 -0.455 -4.860 1.00 95.94 105 TYR A C 1
ATOM 846 O O . TYR A 1 105 ? 3.640 -1.460 -5.566 1.00 95.94 105 TYR A O 1
ATOM 854 N N . LEU A 1 106 ? 2.601 -0.098 -4.114 1.00 96.44 106 LEU A N 1
ATOM 855 C CA . LEU A 1 106 ? 1.393 -0.924 -4.027 1.00 96.44 106 LEU A CA 1
ATOM 856 C C . LEU A 1 106 ? 0.750 -1.160 -5.401 1.00 96.44 106 LEU A C 1
ATOM 858 O O . LEU A 1 106 ? 0.430 -2.296 -5.730 1.00 96.44 106 LEU A O 1
ATOM 862 N N . ILE A 1 107 ? 0.634 -0.141 -6.259 1.00 97.44 107 ILE A N 1
ATOM 863 C CA . ILE A 1 107 ? 0.103 -0.323 -7.622 1.00 97.44 107 ILE A CA 1
ATOM 864 C C . ILE A 1 107 ? 1.002 -1.243 -8.453 1.00 97.44 107 ILE A C 1
AT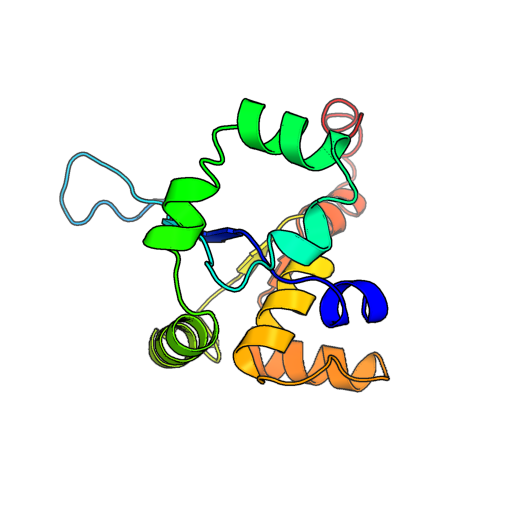OM 866 O O . ILE A 1 107 ? 0.494 -2.109 -9.168 1.00 97.44 107 ILE A O 1
ATOM 870 N N . LYS A 1 108 ? 2.330 -1.084 -8.378 1.00 96.19 108 LYS A N 1
ATOM 871 C CA . LYS A 1 108 ? 3.275 -1.974 -9.075 1.00 96.19 108 LYS A CA 1
ATOM 872 C C . LYS A 1 108 ? 3.082 -3.428 -8.635 1.00 96.19 108 LYS A C 1
ATOM 874 O O . LYS A 1 108 ? 3.047 -4.316 -9.483 1.00 96.19 108 LYS A O 1
ATOM 879 N N . ILE A 1 109 ? 2.930 -3.651 -7.332 1.00 95.06 109 ILE A N 1
ATOM 880 C CA . ILE A 1 109 ? 2.723 -4.967 -6.720 1.00 95.06 109 ILE A CA 1
ATOM 881 C C . ILE A 1 109 ? 1.393 -5.571 -7.178 1.00 95.06 109 ILE A C 1
ATOM 883 O O . ILE A 1 109 ? 1.381 -6.650 -7.762 1.00 95.06 109 ILE A O 1
ATOM 887 N N . LEU A 1 110 ? 0.291 -4.836 -7.014 1.00 96.25 110 LEU A N 1
ATOM 888 C CA . LEU A 1 110 ? -1.063 -5.293 -7.340 1.00 96.25 110 LEU A CA 1
ATOM 889 C C . LEU A 1 110 ? -1.271 -5.558 -8.835 1.00 96.25 110 LEU A C 1
ATOM 891 O O . LEU A 1 110 ? -2.040 -6.436 -9.214 1.00 96.25 110 LEU A O 1
ATOM 895 N N . THR A 1 111 ? -0.599 -4.799 -9.703 1.00 95.62 111 THR A N 1
ATOM 896 C CA . THR A 1 111 ? -0.711 -4.982 -11.160 1.00 95.62 111 THR A CA 1
ATOM 897 C C . THR A 1 111 ? 0.314 -5.958 -11.732 1.00 95.62 111 THR A C 1
ATOM 899 O O . THR A 1 111 ? 0.159 -6.381 -12.880 1.00 95.62 111 THR A O 1
ATOM 902 N N . GLY A 1 112 ? 1.378 -6.273 -10.985 1.00 94.12 112 GLY A N 1
ATOM 903 C CA . GLY A 1 112 ? 2.528 -7.037 -11.473 1.00 94.12 112 GLY A CA 1
ATOM 904 C C . GLY A 1 112 ? 3.250 -6.377 -12.657 1.00 94.12 112 GLY A C 1
ATOM 905 O O . GLY A 1 112 ? 3.915 -7.062 -13.434 1.00 94.12 112 GLY A O 1
ATOM 906 N N . ARG A 1 113 ? 3.079 -5.063 -12.859 1.00 94.88 113 ARG A N 1
ATOM 907 C CA . ARG A 1 113 ? 3.561 -4.326 -14.038 1.00 94.88 113 ARG A CA 1
ATOM 908 C C . ARG A 1 113 ? 4.302 -3.060 -13.637 1.00 94.88 113 ARG A C 1
ATOM 910 O O . ARG A 1 113 ? 4.129 -2.521 -12.549 1.00 94.88 113 ARG A O 1
ATOM 917 N N . GLU A 1 114 ? 5.115 -2.557 -14.561 1.00 96.19 114 GLU A N 1
ATOM 918 C CA . GLU A 1 114 ? 5.674 -1.215 -14.437 1.00 96.19 114 GLU A CA 1
ATOM 919 C C . GLU A 1 114 ? 4.578 -0.152 -14.317 1.00 96.19 114 GLU A C 1
ATOM 921 O O . GLU A 1 114 ? 3.531 -0.231 -14.966 1.00 96.19 114 GLU A O 1
ATOM 926 N N . LEU A 1 115 ? 4.865 0.894 -13.539 1.00 97.62 115 LEU A N 1
ATOM 927 C CA . LEU A 1 115 ? 3.952 2.018 -13.389 1.00 97.62 115 LEU A CA 1
ATOM 928 C C . LEU A 1 115 ? 3.668 2.724 -14.730 1.00 97.62 115 LEU A C 1
ATOM 930 O O . LEU A 1 115 ? 4.596 2.895 -15.537 1.00 97.62 115 LEU A O 1
ATOM 934 N N . PRO A 1 116 ? 2.429 3.222 -14.939 1.00 97.25 116 PRO A N 1
ATOM 935 C CA . PRO A 1 116 ? 2.043 3.927 -16.156 1.00 97.25 116 PRO A CA 1
ATOM 936 C C . PRO A 1 116 ? 2.958 5.103 -16.502 1.00 97.25 116 PRO A C 1
ATOM 938 O O . PRO A 1 116 ? 3.463 5.816 -15.633 1.00 97.25 116 PRO A O 1
ATOM 941 N N . ASN A 1 117 ? 3.122 5.352 -17.800 1.00 95.69 117 ASN A N 1
ATOM 942 C CA . ASN A 1 117 ? 3.979 6.430 -18.302 1.00 95.69 117 ASN A CA 1
ATOM 943 C C . ASN A 1 117 ? 3.374 7.827 -18.125 1.00 95.69 117 ASN A C 1
ATOM 945 O O . ASN A 1 117 ? 4.103 8.815 -18.197 1.00 95.69 117 ASN A O 1
ATOM 949 N N . VAL A 1 118 ? 2.060 7.916 -17.909 1.00 95.75 118 VAL A N 1
ATOM 950 C CA . VAL A 1 118 ? 1.335 9.185 -17.798 1.00 95.75 118 VAL A CA 1
ATOM 951 C C . VAL A 1 118 ? 0.527 9.244 -16.507 1.00 95.75 118 VAL A C 1
ATOM 953 O O . VAL A 1 118 ? -0.108 8.271 -16.099 1.00 95.75 118 VAL A O 1
ATOM 956 N N . LEU A 1 119 ? 0.527 10.423 -15.883 1.00 95.12 119 LEU A N 1
ATOM 957 C CA . LEU A 1 119 ? -0.130 10.665 -14.600 1.00 95.12 119 LEU A CA 1
ATOM 958 C C . LEU A 1 119 ? -1.635 10.325 -14.597 1.00 95.12 119 LEU A C 1
ATOM 960 O O . LEU A 1 119 ? -2.073 9.698 -13.637 1.00 95.12 119 LEU A O 1
ATOM 964 N N . PRO A 1 120 ? -2.435 10.633 -15.641 1.00 97.56 120 PRO A N 1
ATOM 965 C CA . PRO A 1 120 ? -3.861 10.296 -15.632 1.00 97.56 120 PRO A CA 1
ATOM 966 C C . PRO A 1 120 ? -4.140 8.792 -15.511 1.00 97.56 120 PRO A C 1
ATOM 968 O O . PRO A 1 120 ? -5.072 8.396 -14.821 1.00 97.56 120 PRO A O 1
ATOM 971 N N . GLN A 1 121 ? -3.312 7.945 -16.131 1.00 97.56 121 GLN A N 1
ATOM 972 C CA . GLN A 1 121 ? -3.451 6.488 -16.019 1.00 97.56 121 GLN A CA 1
ATOM 973 C C . GLN A 1 121 ? -3.082 5.997 -14.618 1.00 97.56 121 GLN A C 1
ATOM 975 O O . GLN A 1 121 ? -3.745 5.114 -14.085 1.00 97.56 121 GLN A O 1
ATOM 980 N N . PHE A 1 122 ? -2.059 6.593 -13.999 1.00 97.06 122 PHE A N 1
ATOM 981 C CA . PHE A 1 122 ? -1.715 6.304 -12.608 1.00 97.06 122 PHE A CA 1
ATOM 982 C C . PHE 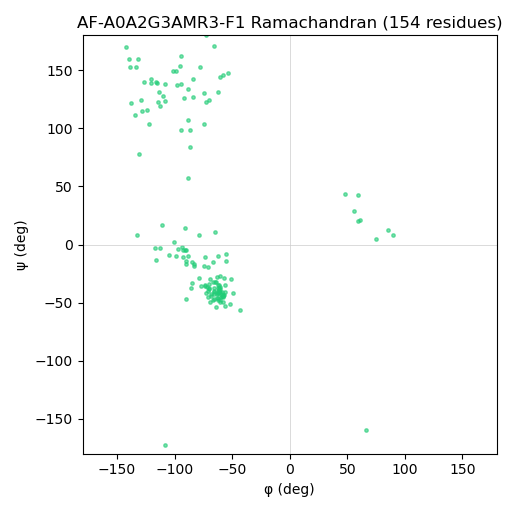A 1 122 ? -2.853 6.695 -11.652 1.00 97.06 122 PHE A C 1
ATOM 984 O O . PHE A 1 122 ? -3.249 5.888 -10.819 1.00 97.06 122 PHE A O 1
ATOM 991 N N . ILE A 1 123 ? -3.438 7.887 -11.823 1.00 96.12 123 ILE A N 1
ATOM 992 C CA . ILE A 1 123 ? -4.589 8.351 -11.027 1.00 96.12 123 ILE A CA 1
ATOM 993 C C . ILE A 1 123 ? -5.808 7.439 -11.230 1.00 96.12 123 ILE A C 1
ATOM 995 O O . ILE A 1 123 ? -6.542 7.165 -10.284 1.00 96.12 123 ILE A O 1
ATOM 999 N N . MET A 1 124 ? -6.025 6.938 -12.447 1.00 97.50 124 MET A N 1
ATOM 1000 C CA . MET A 1 124 ? -7.090 5.971 -12.712 1.00 97.50 124 MET A CA 1
ATOM 1001 C C . MET A 1 124 ? -6.878 4.674 -11.920 1.00 97.50 124 MET A C 1
ATOM 1003 O O . MET A 1 124 ? -7.809 4.219 -11.266 1.00 97.50 124 MET A O 1
ATOM 1007 N N . LEU A 1 125 ? -5.666 4.105 -11.931 1.00 97.75 125 LEU A N 1
ATOM 1008 C CA . LEU A 1 125 ? -5.351 2.910 -11.136 1.00 97.75 125 LEU A CA 1
ATOM 1009 C C . LEU A 1 125 ? -5.502 3.170 -9.634 1.00 97.75 125 LEU A C 1
ATOM 1011 O O . LEU A 1 125 ? -6.081 2.344 -8.937 1.00 97.75 125 LEU A O 1
ATOM 1015 N N . MET A 1 126 ? -5.048 4.333 -9.158 1.00 97.06 126 MET A N 1
ATOM 1016 C CA . MET A 1 126 ? -5.256 4.776 -7.777 1.00 97.06 126 MET A CA 1
ATOM 1017 C C . MET A 1 126 ? -6.729 4.712 -7.378 1.00 97.06 126 MET A C 1
ATOM 1019 O O . MET A 1 126 ? -7.060 4.087 -6.379 1.00 97.06 126 MET A O 1
ATOM 1023 N N . ARG A 1 127 ? -7.620 5.297 -8.184 1.00 96.44 127 ARG A N 1
ATOM 1024 C CA . ARG A 1 127 ? -9.063 5.287 -7.906 1.00 96.44 127 ARG A CA 1
ATOM 1025 C C . ARG A 1 127 ? -9.675 3.894 -7.982 1.00 96.44 127 ARG A C 1
ATOM 1027 O O . ARG A 1 127 ? -10.549 3.583 -7.187 1.00 96.44 127 ARG A O 1
ATOM 1034 N N . VAL A 1 128 ? -9.224 3.060 -8.919 1.00 97.06 128 VAL A N 1
ATOM 1035 C CA . VAL A 1 128 ? -9.715 1.678 -9.049 1.00 97.06 128 VAL A CA 1
ATOM 1036 C C . VAL A 1 128 ? -9.381 0.859 -7.802 1.00 97.06 128 VAL A C 1
ATOM 1038 O O . VAL A 1 128 ? -10.257 0.174 -7.285 1.00 97.06 128 VAL A O 1
ATOM 1041 N N . PHE A 1 129 ? -8.143 0.939 -7.307 1.00 97.69 129 PHE A N 1
ATOM 1042 C CA . PHE A 1 129 ? -7.706 0.125 -6.170 1.00 97.69 129 PHE A CA 1
ATOM 1043 C C . PHE A 1 129 ? -8.035 0.739 -4.805 1.00 97.69 129 PHE A C 1
ATOM 1045 O O . PHE A 1 129 ? -8.381 0.005 -3.887 1.00 97.69 129 PHE A O 1
ATOM 1052 N N . PHE A 1 130 ? -7.945 2.058 -4.647 1.00 97.38 130 PHE A N 1
ATOM 1053 C CA . PHE A 1 130 ? -8.014 2.724 -3.337 1.00 97.38 130 PHE A CA 1
ATOM 1054 C C . PHE A 1 130 ? -9.219 3.665 -3.184 1.00 97.38 130 PHE A C 1
ATOM 1056 O O . PHE A 1 130 ? -9.437 4.216 -2.107 1.00 97.38 130 PHE A O 1
ATOM 1063 N N . GLY A 1 131 ? -10.020 3.839 -4.239 1.00 95.88 131 GLY A N 1
ATOM 1064 C CA . GLY A 1 131 ? -11.191 4.712 -4.223 1.00 95.88 131 GLY A CA 1
ATOM 1065 C C . GLY A 1 131 ? -10.841 6.196 -4.071 1.00 95.88 131 GLY A C 1
ATOM 1066 O O . GLY A 1 131 ? -9.726 6.634 -4.359 1.00 95.88 131 GLY A O 1
ATOM 1067 N N . ASP A 1 132 ? -11.828 6.978 -3.628 1.00 94.88 132 ASP A N 1
ATOM 1068 C CA . ASP A 1 132 ? -11.702 8.432 -3.447 1.00 94.88 132 ASP A CA 1
ATOM 1069 C C . ASP A 1 132 ? -11.423 8.843 -1.988 1.00 94.88 132 ASP A C 1
ATOM 1071 O O . ASP A 1 132 ? -11.101 10.001 -1.719 1.00 94.88 132 ASP A O 1
ATOM 1075 N N . LYS A 1 133 ? -11.521 7.910 -1.031 1.00 96.25 133 LYS A N 1
ATOM 1076 C CA . LYS A 1 133 ? -11.319 8.161 0.407 1.00 96.25 133 LYS A CA 1
ATOM 1077 C C . LYS A 1 133 ? -9.846 8.012 0.800 1.00 96.25 133 LYS A C 1
ATOM 1079 O O . LYS A 1 133 ? -9.502 7.199 1.653 1.00 96.25 133 LYS A O 1
ATOM 1084 N N . VAL A 1 134 ? -8.974 8.782 0.153 1.00 96.38 134 VAL A N 1
ATOM 1085 C CA . VAL A 1 134 ? -7.528 8.798 0.421 1.00 96.38 134 VAL A CA 1
ATOM 1086 C C . VAL A 1 134 ? -7.121 10.158 0.980 1.00 96.38 134 VAL A C 1
ATOM 1088 O O . VAL A 1 134 ? -7.320 11.190 0.339 1.00 96.38 134 VAL A O 1
ATOM 1091 N N . TYR A 1 135 ? -6.517 10.149 2.164 1.00 95.00 135 TYR A N 1
ATOM 1092 C CA . TYR A 1 135 ? -6.163 11.330 2.940 1.00 95.00 135 TYR A CA 1
ATOM 1093 C C . TYR A 1 135 ? -4.656 11.343 3.207 1.00 95.00 135 TYR A C 1
ATOM 1095 O O . TYR A 1 135 ? -4.157 10.611 4.060 1.00 95.00 135 TYR A O 1
ATOM 1103 N N . ASP A 1 136 ? -3.924 12.184 2.473 1.00 94.44 136 ASP A N 1
ATOM 1104 C CA . ASP A 1 136 ? -2.495 12.398 2.713 1.00 94.44 136 ASP A CA 1
ATOM 1105 C C . ASP A 1 136 ? -2.310 13.519 3.741 1.00 94.44 136 ASP A C 1
ATOM 1107 O O . ASP A 1 136 ? -2.524 14.699 3.447 1.00 94.44 136 ASP A O 1
ATOM 1111 N N . VAL A 1 137 ? -1.909 13.146 4.954 1.00 93.06 137 VAL A N 1
ATOM 1112 C CA . VAL A 1 137 ? -1.782 14.050 6.102 1.00 93.06 137 VAL A CA 1
ATOM 1113 C C . VAL A 1 137 ? -0.802 15.187 5.808 1.00 93.06 137 VAL A C 1
ATOM 1115 O O . VAL A 1 137 ? -1.105 16.342 6.104 1.00 93.06 137 VAL A O 1
ATOM 1118 N N . LYS A 1 138 ? 0.331 14.906 5.146 1.00 89.06 138 LYS A N 1
ATOM 1119 C CA . LYS A 1 138 ? 1.307 15.943 4.767 1.00 89.06 138 LYS A CA 1
ATOM 1120 C C . LYS A 1 138 ? 0.682 16.967 3.823 1.00 89.06 138 LYS A C 1
ATOM 1122 O O . LYS A 1 138 ? 0.955 18.158 3.948 1.00 89.06 138 LYS A O 1
ATOM 1127 N N . HIS A 1 139 ? -0.150 16.518 2.885 1.00 87.56 139 HIS A N 1
ATOM 1128 C CA . HIS A 1 139 ? -0.877 17.425 2.003 1.00 87.56 139 HIS A CA 1
ATOM 1129 C C . HIS A 1 139 ? -1.942 18.227 2.758 1.00 87.56 139 HIS A C 1
ATOM 1131 O O . HIS A 1 139 ? -2.031 19.437 2.569 1.00 87.56 139 HIS A O 1
ATOM 1137 N N . MET A 1 140 ? -2.717 17.580 3.633 1.00 89.44 140 MET A N 1
ATOM 1138 C CA . MET A 1 140 ? -3.782 18.226 4.409 1.00 89.44 140 MET A CA 1
ATOM 1139 C C . MET A 1 140 ? -3.253 19.327 5.332 1.00 89.44 140 MET A C 1
ATOM 1141 O O . MET A 1 140 ? -3.851 20.400 5.392 1.00 89.44 140 MET A O 1
ATOM 1145 N N . ILE A 1 141 ? -2.111 19.101 5.990 1.00 87.00 141 ILE A N 1
ATOM 1146 C CA . ILE A 1 141 ? -1.490 20.070 6.908 1.00 87.00 141 ILE A CA 1
ATOM 1147 C C . ILE A 1 141 ? -1.216 21.416 6.224 1.00 87.00 141 ILE A C 1
ATOM 1149 O O . ILE A 1 141 ? -1.387 22.458 6.849 1.00 87.00 141 ILE A O 1
ATOM 1153 N N . ILE A 1 142 ? -0.870 21.424 4.931 1.00 80.94 142 ILE A N 1
ATOM 1154 C CA . ILE A 1 142 ? -0.618 22.660 4.165 1.00 80.94 142 ILE A CA 1
ATOM 1155 C C . ILE A 1 142 ? -1.865 23.561 4.118 1.00 80.94 142 ILE A C 1
ATOM 1157 O O . ILE A 1 142 ? -1.751 24.781 4.019 1.00 80.94 142 ILE A O 1
ATOM 1161 N N . PHE A 1 143 ? -3.059 22.977 4.218 1.00 78.19 143 PHE A N 1
ATOM 1162 C CA . PHE A 1 143 ? -4.330 23.702 4.203 1.00 78.19 143 PHE A CA 1
ATOM 1163 C C . PHE A 1 143 ? -4.889 23.968 5.608 1.00 78.19 143 PHE A C 1
ATOM 1165 O O . PHE A 1 143 ? -5.889 24.674 5.746 1.00 78.19 143 PHE A O 1
ATOM 1172 N N . CYS A 1 144 ? -4.237 23.463 6.659 1.00 75.50 144 CYS A N 1
ATOM 1173 C CA . CYS A 1 144 ? -4.585 23.734 8.048 1.00 75.50 144 CYS A CA 1
ATOM 1174 C C . CYS A 1 144 ? -3.741 24.905 8.579 1.00 75.50 144 CYS A C 1
ATOM 1176 O O . CYS A 1 144 ? -2.607 24.720 9.012 1.00 75.50 144 CYS A O 1
ATOM 1178 N N . GLN A 1 145 ? -4.323 26.111 8.593 1.00 57.56 145 GLN A N 1
ATOM 1179 C CA . GLN A 1 145 ? -3.657 27.383 8.941 1.00 57.56 145 GLN A CA 1
ATOM 1180 C C . GLN A 1 145 ? -2.965 27.428 10.324 1.00 57.56 145 GLN A C 1
ATOM 1182 O O . GLN A 1 145 ? -2.154 28.318 10.539 1.00 57.56 145 GLN A O 1
ATOM 1187 N N . ASN A 1 146 ? -3.233 26.475 11.228 1.00 57.50 146 ASN A N 1
ATOM 1188 C CA . ASN A 1 146 ? -2.693 26.451 12.596 1.00 57.50 146 ASN A CA 1
ATOM 1189 C C . ASN A 1 146 ? -1.698 25.3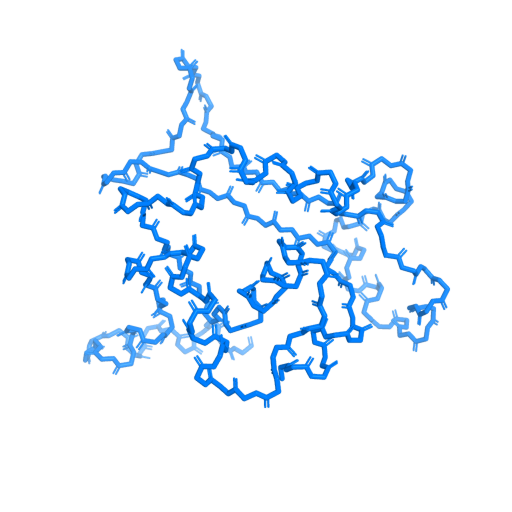03 12.888 1.00 57.50 146 ASN A C 1
ATOM 1191 O O . ASN A 1 146 ? -1.183 25.243 13.995 1.00 57.50 146 ASN A O 1
ATOM 1195 N N . PHE A 1 147 ? -1.431 24.386 11.944 1.00 52.47 147 PHE A N 1
ATOM 1196 C CA . PHE A 1 147 ? -0.574 23.198 12.174 1.00 52.47 147 PHE A CA 1
ATOM 1197 C C . PHE A 1 147 ? 0.831 23.296 11.556 1.00 52.47 147 PHE A C 1
ATOM 1199 O O . PHE A 1 147 ? 1.686 22.451 11.817 1.00 52.47 147 PHE A O 1
ATOM 1206 N N . TYR A 1 148 ? 1.085 24.314 10.730 1.00 52.62 148 TYR A N 1
ATOM 1207 C CA . TYR A 1 148 ? 2.346 24.449 9.995 1.00 52.62 148 TYR A CA 1
ATOM 1208 C C . TYR A 1 148 ? 3.540 24.777 10.911 1.00 52.62 148 TYR A C 1
ATOM 1210 O O . TYR A 1 148 ? 4.662 24.351 10.645 1.00 52.62 148 TYR A O 1
ATOM 1218 N N . ASP A 1 149 ? 3.298 25.476 12.023 1.00 55.66 149 ASP A N 1
ATOM 1219 C CA . ASP A 1 149 ? 4.355 25.907 12.944 1.00 55.66 149 ASP A CA 1
ATOM 1220 C C . ASP A 1 149 ? 4.839 24.777 13.872 1.00 55.66 149 ASP A C 1
ATOM 1222 O O . ASP A 1 149 ? 6.015 24.742 14.237 1.00 55.66 149 ASP A O 1
ATOM 1226 N N . GLU A 1 150 ? 3.975 23.809 14.201 1.00 56.50 150 GLU A N 1
ATOM 1227 C CA . GLU A 1 150 ? 4.290 22.732 15.150 1.00 56.50 150 GLU A CA 1
ATOM 1228 C C . GLU A 1 150 ? 5.046 21.549 14.536 1.00 56.50 150 GLU A C 1
ATOM 1230 O O . GLU A 1 150 ? 5.652 20.806 15.291 1.00 56.50 150 GLU A O 1
ATOM 1235 N N . MET A 1 151 ? 5.071 21.344 13.212 1.00 52.81 151 MET A N 1
ATOM 1236 C CA . MET A 1 151 ? 5.730 20.171 12.593 1.00 52.81 151 MET A CA 1
ATOM 1237 C C . MET A 1 151 ? 7.126 20.429 12.007 1.00 52.81 151 MET A C 1
ATOM 1239 O O . MET A 1 151 ? 7.757 19.492 11.513 1.00 52.81 151 MET A O 1
ATOM 1243 N N . ASN A 1 152 ? 7.668 21.646 12.126 1.00 52.97 152 ASN A N 1
ATOM 1244 C CA . ASN A 1 152 ? 9.029 21.962 11.660 1.00 52.97 152 ASN A CA 1
ATOM 1245 C C . ASN A 1 152 ? 10.148 21.169 12.381 1.00 52.97 152 ASN A C 1
ATOM 1247 O O . ASN A 1 152 ? 11.290 21.199 11.931 1.00 52.97 152 ASN A O 1
ATOM 1251 N N . TRP A 1 153 ? 9.850 20.436 13.464 1.00 53.03 153 TRP A N 1
ATOM 1252 C CA . TRP A 1 153 ? 10.807 19.537 14.132 1.00 53.03 153 TRP A CA 1
ATOM 1253 C C . TRP A 1 153 ? 10.812 18.098 13.589 1.00 53.03 153 TRP A C 1
ATOM 1255 O O . TRP A 1 153 ? 11.743 17.359 13.889 1.00 53.03 153 TRP A O 1
ATOM 1265 N N . VAL A 1 154 ? 9.813 17.689 12.795 1.00 50.78 154 VAL A N 1
ATOM 1266 C CA . VAL A 1 154 ? 9.693 16.310 12.261 1.00 50.78 154 VAL A CA 1
ATOM 1267 C C . VAL A 1 154 ? 10.353 16.172 10.880 1.00 50.78 154 VAL A C 1
ATOM 1269 O O . VAL A 1 154 ? 10.511 15.071 10.361 1.00 50.78 154 VAL A O 1
ATOM 1272 N N . THR A 1 155 ? 10.730 17.287 10.251 1.00 41.19 155 THR A N 1
ATOM 1273 C CA . THR A 1 155 ? 11.203 17.328 8.857 1.00 41.19 155 THR A CA 1
ATOM 1274 C C . THR A 1 155 ? 12.689 17.662 8.686 1.00 41.19 155 THR A C 1
ATOM 1276 O O . THR A 1 155 ? 13.076 18.016 7.573 1.00 41.19 155 THR A O 1
ATOM 1279 N N . ASN A 1 156 ? 13.511 17.555 9.738 1.00 36.16 156 ASN A N 1
ATOM 1280 C CA . ASN A 1 156 ? 14.977 17.659 9.653 1.00 36.16 156 ASN A CA 1
ATOM 1281 C C . ASN A 1 156 ? 15.655 16.354 10.064 1.00 36.16 156 ASN A C 1
ATOM 1283 O O . ASN A 1 156 ? 15.284 15.827 11.134 1.00 36.16 156 ASN A O 1
#

Solvent-accessible 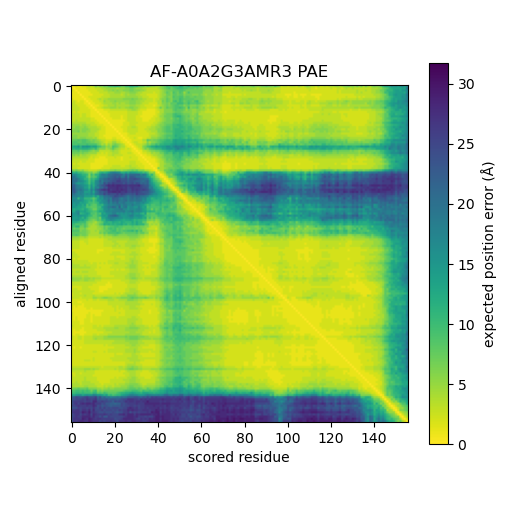surface area (backbone atoms only — not comparable to full-atom values): 9435 Å² total; per-residue (Å²): 103,68,70,54,52,58,75,50,71,73,54,67,48,78,50,76,59,58,52,100,86,66,50,51,53,34,89,97,57,97,51,70,55,70,46,74,48,46,30,32,79,57,58,68,80,74,51,70,78,41,68,69,61,55,52,54,41,46,77,73,68,53,56,62,72,56,30,66,76,66,30,40,55,58,64,62,48,30,56,52,45,66,71,64,59,63,42,67,30,85,89,45,70,47,80,41,68,71,43,70,59,60,55,47,45,51,50,27,45,66,66,73,43,74,67,64,96,45,68,72,59,43,53,50,52,45,38,59,40,5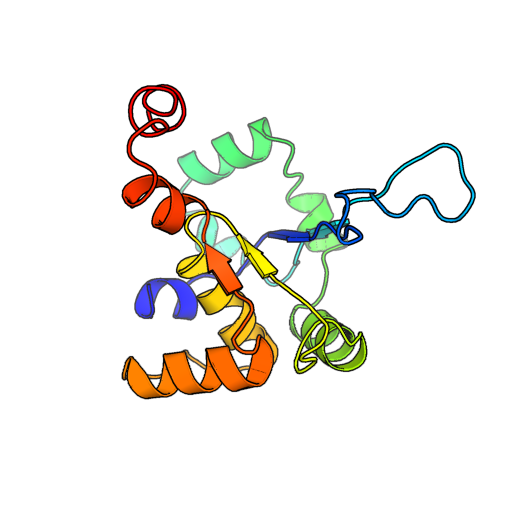2,39,86,46,63,45,43,49,60,64,52,40,78,75,37,93,83,51,65,79,77,49,69,77,78,78,114

InterPro domains:
  IPR012337 Ribonuclease H-like superfamily [SSF53098] (1-147)
  IPR036397 Ribonuclease H superfamily [G3DSA:3.30.420.10] (1-155)
  IPR039637 CCR4-NOT transcription complex subunit 7/8/Pop2 [PTHR10797] (1-152)

Radius of gyration: 17.41 Å; Cα contacts (8 Å, |Δi|>4): 160; chains: 1; bounding box: 43×44×44 Å

pLDDT: mean 84.44, std 15.8, range [36.16, 97.75]

Organism: Capsicum annuum (NCBI:txid4072)

Sequence (156 aa):
MRRNVNAIKLDQLGIMLTDASGNLPDFDGLYSFTWEFNFYDYDVVYYNHTLSSIGLLHEHGLHFQRICANGIDTFHFAELMMASGLICNNDVSYITFHSGYDFGYLIKILTGRELPNVLPQFIMLMRVFFGDKVYDVKHMIIFCQNFYDEMNWVTN

Foldseek 3Di:
DQVCLQVAADAKDKAFDADPVRHADQVPHPDGDIDMAGALPHDPVVCVVCPPVVVVVVVVPDPNVCCNVPHDHLQVVLVCLVVVCQWQHPVHAAEEEPCPSVLLNNLCSNVVDRQDPDPVVSVVSCCRTHNDRYHHPNVVQVVVPPNPVPCPVVPD